Protein AF-A0A971H011-F1 (afdb_monomer)

Solvent-accessible surface area (backbone atoms only — not comparable to full-atom values): 9447 Å² total; per-residue (Å²): 114,45,76,43,69,55,98,89,39,85,69,49,77,42,76,44,13,47,20,16,89,93,34,57,52,71,70,42,80,32,27,29,74,45,76,39,74,28,43,70,41,74,19,77,90,68,79,40,83,60,35,60,46,68,46,77,77,20,73,48,21,55,28,36,36,31,32,37,52,98,91,46,75,90,41,33,46,22,9,37,48,54,72,90,52,61,78,38,67,72,35,91,28,37,40,31,27,50,43,69,59,36,55,53,50,61,72,72,60,60,74,67,40,75,44,79,42,58,56,70,70,58,30,45,78,73,73,47,72,93,68,81,82,74,73,68,60,74,60,58,52,58,57,54,67,75,74,59,96,70,85,83,84,81,86,76,86,88,129

Nearest PDB structures (foldseek):
  4a1i-assembly1_A  TM=9.643E-01  e=2.760E-10  Bacillus subtilis
  4xvo-assembly3_C  TM=7.943E-01  e=5.119E-07  Mycolicibacterium smegmatis MC2 155
  2hkl-assembly3_C  TM=8.236E-01  e=6.240E-07  Enterococcus faecium
  4jmx-assembly1_A  TM=7.624E-01  e=2.666E-06  Mycobacterium tuberculosis
  6d51-assembly1_A  TM=7.236E-01  e=2.666E-06  Mycobacterium tuberculosis H37Rv

Secondary structure (DSSP, 8-state):
-EEEEETTEEEEEE-EEPBPTTSPPPSEEEEEEEEEES--B-TTTTTS--B-TT-TT-TTTTEEEEEE-SS--SEEEE--S-GGGTTSS-BSS-EEE-HHHHHHHHHHPPTT-EEEE--HHHHHHTT---S-----THHHHHHHTTS-------PPPP-

Structure (mmCIF, N/CA/C/O backbone):
data_AF-A0A971H011-F1
#
_entry.id   AF-A0A971H011-F1
#
loop_
_atom_site.group_PDB
_atom_site.id
_atom_site.type_symbol
_atom_site.label_atom_id
_atom_site.label_alt_id
_atom_site.label_comp_id
_atom_site.label_asym_id
_atom_site.label_entity_id
_atom_site.label_seq_id
_atom_site.pdbx_PDB_ins_code
_atom_site.Cartn_x
_atom_site.Cartn_y
_atom_site.Cartn_z
_atom_site.occupancy
_atom_site.B_iso_or_equiv
_atom_site.auth_seq_id
_atom_site.auth_comp_id
_atom_site.auth_asym_id
_atom_site.auth_atom_id
_atom_site.pdbx_PDB_model_num
ATOM 1 N N . MET A 1 1 ? 1.073 -7.853 9.316 1.00 86.25 1 MET A N 1
ATOM 2 C CA . MET A 1 1 ? -0.196 -8.288 8.688 1.00 86.25 1 MET A CA 1
ATOM 3 C C . MET A 1 1 ? -0.884 -7.053 8.121 1.00 86.25 1 MET A C 1
ATOM 5 O O . MET A 1 1 ? -0.660 -5.978 8.662 1.00 86.25 1 MET A O 1
ATOM 9 N N . LEU A 1 2 ? -1.673 -7.177 7.051 1.00 91.19 2 LEU A N 1
ATOM 10 C CA . LEU A 1 2 ? -2.614 -6.142 6.610 1.00 91.19 2 LEU A CA 1
ATOM 11 C C . LEU A 1 2 ? -4.033 -6.643 6.878 1.00 91.19 2 LEU A C 1
ATOM 13 O O . LEU A 1 2 ? -4.394 -7.719 6.410 1.00 91.19 2 LEU A O 1
ATOM 17 N N . THR A 1 3 ? -4.823 -5.874 7.620 1.00 93.81 3 THR A N 1
ATOM 18 C CA . THR A 1 3 ? -6.21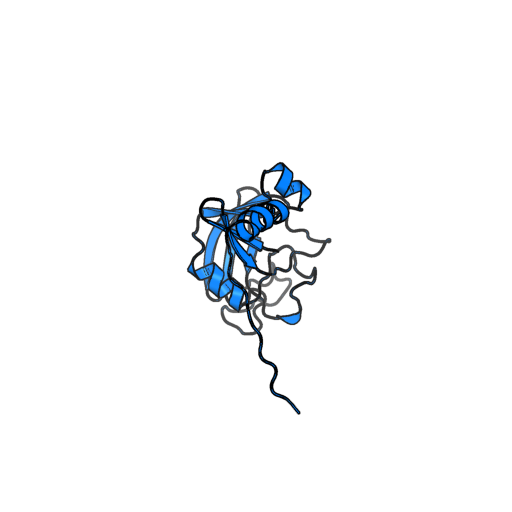6 -6.207 7.941 1.00 93.81 3 THR A CA 1
ATOM 19 C C . THR A 1 3 ? -7.133 -5.216 7.240 1.00 93.81 3 THR A C 1
ATOM 21 O O . THR A 1 3 ? -6.969 -4.006 7.378 1.00 93.81 3 THR A O 1
ATOM 24 N N . VAL A 1 4 ? -8.083 -5.730 6.468 1.00 94.56 4 VAL A N 1
ATOM 25 C CA . VAL A 1 4 ? -9.127 -4.942 5.818 1.00 94.56 4 VAL A CA 1
ATOM 26 C C . VAL A 1 4 ? -10.365 -4.972 6.694 1.00 94.56 4 VAL A C 1
ATOM 28 O O . VAL A 1 4 ? -10.815 -6.051 7.078 1.00 94.56 4 VAL A O 1
ATOM 31 N N . TYR A 1 5 ? -10.931 -3.795 6.948 1.00 92.44 5 TYR A N 1
ATOM 32 C CA . TYR A 1 5 ? -12.188 -3.643 7.668 1.00 92.44 5 TYR A CA 1
ATOM 33 C C . TYR A 1 5 ? -13.300 -3.209 6.718 1.00 92.44 5 TYR A C 1
ATOM 35 O O . TYR A 1 5 ? -13.076 -2.402 5.813 1.00 92.44 5 TYR A O 1
ATOM 43 N N . TYR A 1 6 ? -14.507 -3.713 6.947 1.00 90.94 6 TYR A N 1
ATOM 44 C CA . TYR A 1 6 ? -15.717 -3.264 6.272 1.00 90.94 6 TYR A CA 1
ATOM 45 C C . TYR A 1 6 ? -16.805 -3.040 7.319 1.00 90.94 6 TYR A C 1
ATOM 47 O O . TYR A 1 6 ? -17.122 -3.941 8.084 1.00 90.94 6 TYR A O 1
ATOM 55 N N . LYS A 1 7 ? -17.343 -1.814 7.385 1.00 89.62 7 LYS A N 1
ATOM 56 C CA . LYS A 1 7 ? -18.334 -1.402 8.400 1.00 89.62 7 LYS A CA 1
ATOM 57 C C . LYS A 1 7 ? -17.897 -1.677 9.854 1.00 89.62 7 LYS A C 1
ATOM 59 O O . LYS A 1 7 ? -18.722 -1.991 10.698 1.00 89.62 7 LYS A O 1
ATOM 64 N N . GLY A 1 8 ? -16.601 -1.533 10.137 1.00 85.75 8 GLY A N 1
ATOM 65 C CA . GLY A 1 8 ? -16.027 -1.733 11.475 1.00 85.75 8 GLY A CA 1
ATOM 66 C C . GLY A 1 8 ? -15.640 -3.179 11.797 1.00 85.75 8 GLY A C 1
ATOM 67 O O . GLY A 1 8 ? -14.922 -3.404 12.764 1.00 85.75 8 GLY A O 1
ATOM 68 N N . GLU A 1 9 ? -16.020 -4.146 10.963 1.00 85.69 9 GLU A N 1
ATOM 69 C CA . GLU A 1 9 ? -15.689 -5.556 11.165 1.00 85.69 9 GLU A CA 1
ATOM 70 C C . GLU A 1 9 ? -14.483 -5.979 10.329 1.00 85.69 9 GLU A C 1
ATOM 72 O O . GLU A 1 9 ? -14.238 -5.443 9.244 1.00 85.69 9 GLU A O 1
ATOM 77 N N . VAL A 1 10 ? -13.729 -6.968 10.820 1.00 89.75 10 VAL A N 1
ATOM 78 C CA . VAL A 1 10 ? -12.636 -7.584 10.059 1.00 89.75 10 VAL A CA 1
ATOM 79 C C . VAL A 1 10 ? -13.227 -8.306 8.850 1.00 89.75 10 VAL A C 1
ATOM 81 O O . VAL A 1 10 ? -13.869 -9.340 8.985 1.00 89.75 10 VAL A O 1
ATOM 84 N N . TYR A 1 11 ? -12.954 -7.784 7.658 1.00 91.69 11 TYR A N 1
ATOM 85 C CA . TYR A 1 11 ? -13.366 -8.395 6.399 1.00 91.69 11 TYR A CA 1
ATOM 86 C C . TYR A 1 11 ? -12.371 -9.467 5.950 1.00 91.69 11 TYR A C 1
ATOM 88 O O . TYR A 1 11 ? -12.756 -10.579 5.595 1.00 91.69 11 TYR A O 1
ATOM 96 N N . LYS A 1 12 ? -11.071 -9.137 5.952 1.00 93.25 12 LYS A N 1
ATOM 97 C CA . LYS A 1 12 ? -10.016 -10.065 5.518 1.00 93.25 12 LYS A CA 1
ATOM 98 C C . LYS A 1 12 ? -8.641 -9.672 6.044 1.00 93.25 12 LYS A C 1
ATOM 100 O O . LYS A 1 12 ? -8.385 -8.504 6.329 1.00 93.25 12 LYS A O 1
ATOM 105 N N . LYS A 1 13 ? -7.738 -10.649 6.137 1.00 92.31 13 LYS A N 1
ATOM 106 C CA . LYS A 1 13 ? -6.337 -10.462 6.532 1.00 92.31 13 LYS A CA 1
ATOM 107 C C . LYS A 1 13 ? -5.398 -10.983 5.450 1.00 92.31 13 LYS A C 1
ATOM 109 O O . LYS A 1 13 ? -5.653 -12.039 4.879 1.00 92.31 13 LYS A O 1
ATOM 114 N N . TYR A 1 14 ? -4.312 -10.253 5.214 1.00 90.12 14 TYR A N 1
ATOM 115 C CA . TYR A 1 14 ? -3.304 -10.560 4.206 1.00 90.12 14 TYR A CA 1
ATOM 116 C C . TYR A 1 14 ? -1.889 -10.541 4.788 1.00 90.12 14 TYR A C 1
ATOM 118 O O . TYR A 1 14 ? -1.500 -9.550 5.427 1.00 90.12 14 TYR A O 1
ATOM 126 N N . PRO A 1 15 ? -1.075 -11.582 4.542 1.00 87.44 15 PRO A N 1
ATOM 127 C CA . PRO A 1 15 ? 0.337 -11.534 4.880 1.00 87.44 15 PRO A CA 1
ATOM 128 C C . PRO A 1 15 ? 1.024 -10.440 4.053 1.00 87.44 15 PRO A C 1
ATOM 130 O O . PRO A 1 15 ? 0.858 -10.345 2.839 1.00 87.44 15 PRO A O 1
ATOM 133 N N . VAL A 1 16 ? 1.821 -9.601 4.715 1.00 86.06 16 VAL A N 1
ATOM 134 C CA . VAL A 1 16 ? 2.565 -8.517 4.060 1.00 86.06 16 VAL A CA 1
ATOM 135 C C . VAL A 1 16 ? 3.993 -8.456 4.574 1.00 86.06 16 VAL A C 1
ATOM 137 O O . VAL A 1 16 ? 4.250 -8.757 5.740 1.00 86.06 16 VAL A O 1
ATOM 140 N N . ALA A 1 17 ? 4.915 -8.030 3.715 1.00 76.56 17 ALA A N 1
ATOM 141 C CA . ALA A 1 17 ? 6.261 -7.631 4.106 1.00 76.56 17 ALA A CA 1
ATOM 142 C C . ALA A 1 17 ? 6.363 -6.101 4.121 1.00 76.56 17 ALA A C 1
ATOM 144 O O . ALA A 1 17 ? 6.057 -5.437 3.128 1.00 76.56 17 ALA A O 1
ATOM 145 N N . LEU A 1 18 ? 6.806 -5.553 5.251 1.00 71.56 18 LEU A N 1
ATOM 146 C CA . LEU A 1 18 ? 7.056 -4.123 5.424 1.00 71.56 18 LEU A CA 1
ATOM 147 C C . LEU A 1 18 ? 8.512 -3.767 5.075 1.00 71.56 18 LEU A C 1
ATOM 149 O O . LEU A 1 18 ? 9.350 -4.641 4.813 1.00 71.56 18 LEU A O 1
ATOM 153 N N . GLY A 1 19 ? 8.804 -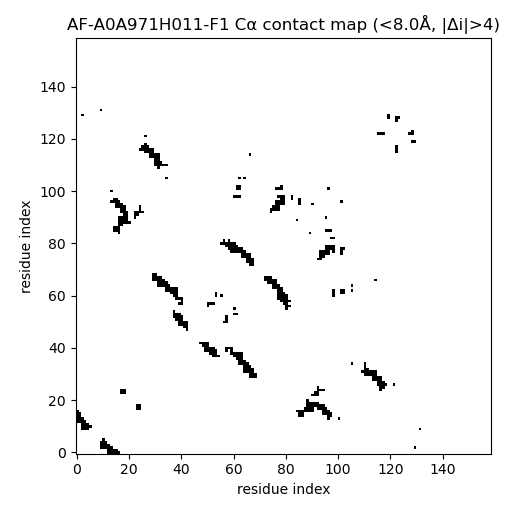2.465 5.036 1.00 60.72 19 GLY A N 1
ATOM 154 C CA . GLY A 1 19 ? 10.154 -1.944 4.821 1.00 60.72 19 GLY A CA 1
ATOM 155 C C . GLY A 1 19 ? 11.179 -2.457 5.826 1.00 60.72 19 GLY A C 1
ATOM 156 O O . GLY A 1 19 ? 10.836 -2.796 6.952 1.00 60.72 19 GLY A O 1
ATOM 157 N N . LYS A 1 20 ? 12.454 -2.512 5.419 1.00 53.38 20 LYS A N 1
ATOM 158 C CA . LYS A 1 20 ? 13.592 -2.736 6.327 1.00 53.38 20 LYS A CA 1
ATOM 159 C C . LYS A 1 20 ? 13.524 -1.790 7.527 1.00 53.38 20 LYS A C 1
ATOM 161 O O . LYS A 1 20 ? 13.150 -0.637 7.355 1.00 53.38 20 LYS A O 1
ATOM 166 N N . VAL A 1 21 ? 14.021 -2.224 8.689 1.00 46.38 21 VAL A N 1
ATOM 167 C CA . VAL A 1 21 ? 14.218 -1.359 9.876 1.00 46.38 21 VAL A CA 1
ATOM 168 C C . VAL A 1 21 ? 15.032 -0.099 9.536 1.00 46.38 21 VAL A C 1
ATOM 170 O O . VAL A 1 21 ? 14.802 0.961 10.099 1.00 46.38 21 VAL A O 1
ATOM 173 N N . SER A 1 22 ? 15.938 -0.180 8.555 1.00 43.06 22 SER A N 1
ATOM 174 C CA . SER A 1 22 ? 16.729 0.958 8.066 1.00 43.06 22 SER A CA 1
ATOM 175 C C . SER A 1 22 ? 15.952 1.962 7.197 1.00 43.06 22 SER A C 1
ATOM 177 O O . SER A 1 22 ? 16.461 3.041 6.917 1.00 43.06 22 SER A O 1
ATOM 179 N N . THR A 1 23 ? 14.761 1.601 6.710 1.00 56.34 23 THR A N 1
ATOM 180 C CA . THR A 1 23 ? 13.849 2.449 5.920 1.00 56.34 23 THR A CA 1
ATOM 181 C C . THR A 1 23 ? 12.405 2.103 6.303 1.00 56.34 23 THR A C 1
ATOM 183 O O . THR A 1 23 ? 11.704 1.452 5.512 1.00 56.34 23 THR A O 1
ATOM 186 N N . PRO A 1 24 ? 11.985 2.434 7.537 1.00 62.16 24 PRO A N 1
ATOM 187 C CA . PRO A 1 24 ? 10.684 2.033 8.039 1.00 62.16 24 PRO A CA 1
ATOM 188 C C . PRO A 1 24 ? 9.585 2.710 7.223 1.00 62.16 24 PRO A C 1
ATOM 190 O O . PRO A 1 24 ? 9.711 3.863 6.802 1.00 62.16 24 PRO A O 1
ATOM 193 N N . THR A 1 25 ? 8.497 1.983 6.985 1.00 68.25 25 THR A N 1
ATOM 194 C CA . THR A 1 25 ? 7.258 2.621 6.544 1.00 68.25 25 THR A CA 1
ATOM 195 C C . THR A 1 25 ? 6.790 3.505 7.701 1.00 68.25 25 THR A C 1
ATOM 197 O O . THR A 1 25 ? 6.686 2.989 8.810 1.00 68.25 25 THR A O 1
ATOM 200 N N . PRO A 1 26 ? 6.584 4.816 7.498 1.00 77.25 26 PRO A N 1
ATOM 201 C CA . PRO A 1 26 ? 6.271 5.711 8.601 1.00 77.25 26 PRO A CA 1
ATOM 202 C C . PRO A 1 26 ? 4.914 5.359 9.207 1.00 77.25 26 PRO A C 1
ATOM 204 O O . PRO A 1 26 ? 3.952 5.099 8.477 1.00 77.25 26 PRO A O 1
ATOM 207 N N . ASP A 1 27 ? 4.849 5.423 10.532 1.00 86.44 27 ASP A N 1
ATOM 208 C CA . ASP A 1 27 ? 3.603 5.296 11.270 1.00 86.44 27 ASP A CA 1
ATOM 209 C C . ASP A 1 27 ? 2.713 6.495 10.940 1.00 86.44 27 ASP A C 1
ATOM 211 O O . ASP A 1 27 ? 3.029 7.642 11.276 1.00 86.44 27 ASP A O 1
ATOM 215 N N . TYR A 1 28 ? 1.640 6.259 10.187 1.00 88.62 28 TYR A N 1
ATOM 216 C CA . TYR A 1 28 ? 0.781 7.335 9.712 1.00 88.62 28 TYR A CA 1
ATOM 217 C C . TYR A 1 28 ? -0.577 6.849 9.191 1.00 88.62 28 TYR A C 1
ATOM 219 O O . TYR A 1 28 ? -0.759 5.686 8.823 1.00 88.62 28 TYR A O 1
ATOM 227 N N . LYS A 1 29 ? -1.521 7.793 9.098 1.00 91.38 29 LYS A N 1
ATOM 228 C CA . LYS A 1 29 ? -2.836 7.630 8.467 1.00 91.38 29 LYS A CA 1
ATOM 229 C C . LYS A 1 29 ? -2.791 8.108 7.017 1.00 91.38 29 LYS A C 1
ATOM 231 O O . LYS A 1 29 ? -2.794 9.304 6.740 1.00 91.38 29 LYS A O 1
ATOM 236 N N . PHE A 1 30 ? -2.700 7.167 6.093 1.00 92.56 30 PHE A N 1
ATOM 237 C CA . PHE A 1 30 ? -2.670 7.409 4.657 1.00 92.56 30 PHE A CA 1
ATOM 238 C C . PHE A 1 30 ? -4.055 7.322 4.025 1.00 92.56 30 PHE A C 1
ATOM 240 O O . PHE A 1 30 ? -5.002 6.790 4.599 1.00 92.56 30 PHE A O 1
ATOM 247 N N . THR A 1 31 ? -4.149 7.788 2.783 1.00 94.12 31 THR A N 1
ATOM 248 C CA . THR A 1 31 ? -5.313 7.580 1.922 1.00 94.12 31 THR A CA 1
ATOM 249 C C . THR A 1 31 ? -4.888 6.897 0.628 1.00 94.12 31 THR A C 1
ATOM 251 O O . THR A 1 31 ? -3.857 7.245 0.043 1.00 94.12 31 THR A O 1
ATOM 254 N N . ILE A 1 32 ? -5.691 5.939 0.154 1.00 95.75 32 ILE A N 1
ATOM 255 C CA . ILE A 1 32 ? -5.531 5.380 -1.191 1.00 95.75 32 ILE A CA 1
ATOM 256 C C . ILE A 1 32 ? -5.892 6.457 -2.211 1.00 95.75 32 ILE A C 1
ATOM 258 O O . ILE A 1 32 ? -7.042 6.888 -2.279 1.00 95.75 32 ILE A O 1
ATOM 262 N N . ILE A 1 33 ? -4.934 6.860 -3.041 1.00 95.69 33 ILE A N 1
ATOM 263 C CA . ILE A 1 33 ? -5.134 7.926 -4.035 1.00 95.69 33 ILE A CA 1
ATOM 264 C C . ILE A 1 33 ? -5.252 7.418 -5.469 1.00 95.69 33 ILE A C 1
ATOM 266 O O . ILE A 1 33 ? -5.875 8.071 -6.302 1.00 95.69 33 ILE A O 1
ATOM 270 N N . ASN A 1 34 ? -4.669 6.262 -5.783 1.00 96.31 34 ASN A N 1
ATOM 271 C CA . ASN A 1 34 ? -4.753 5.675 -7.113 1.00 96.31 34 ASN A CA 1
ATOM 272 C C . ASN A 1 34 ? -4.542 4.158 -7.091 1.00 96.31 34 ASN A C 1
ATOM 274 O O . ASN A 1 34 ? -4.070 3.577 -6.114 1.00 96.31 34 ASN A O 1
ATOM 278 N N . LYS A 1 35 ? -4.897 3.521 -8.209 1.00 97.62 35 LYS A N 1
ATOM 279 C CA . LYS A 1 35 ? -4.736 2.088 -8.449 1.00 97.62 35 LYS A CA 1
ATOM 280 C C . LYS A 1 35 ? -4.231 1.871 -9.877 1.00 97.62 35 LYS A C 1
ATOM 282 O O . LYS A 1 35 ? -4.837 2.373 -10.817 1.00 97.62 35 LYS A O 1
ATOM 287 N N . ILE A 1 36 ? -3.130 1.139 -10.050 1.00 97.50 36 ILE A N 1
ATOM 288 C CA . ILE A 1 36 ? -2.491 0.889 -11.353 1.00 97.50 36 ILE A CA 1
ATOM 289 C C . ILE A 1 36 ? -2.301 -0.620 -11.565 1.00 97.50 36 ILE A C 1
ATOM 291 O O . ILE A 1 36 ? -1.723 -1.314 -10.725 1.00 97.50 36 ILE A O 1
ATOM 295 N N . LYS A 1 37 ? -2.773 -1.132 -12.708 1.00 97.75 37 LYS A N 1
ATOM 296 C CA . LYS A 1 37 ? -2.474 -2.494 -13.177 1.00 97.75 37 LYS A CA 1
ATOM 297 C C . LYS A 1 37 ? -1.131 -2.493 -13.900 1.00 97.75 37 LYS A C 1
ATOM 299 O O . LYS A 1 37 ? -0.893 -1.598 -14.703 1.00 97.75 37 LYS A O 1
ATOM 304 N N . ASN A 1 38 ? -0.295 -3.503 -13.653 1.00 95.69 38 ASN A N 1
ATOM 305 C C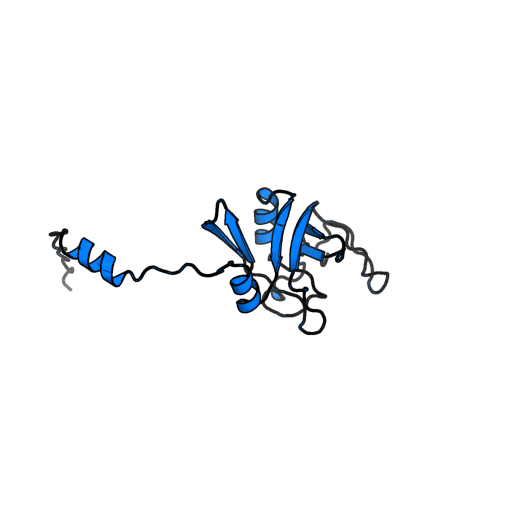A . ASN A 1 38 ? 1.009 -3.668 -14.303 1.00 95.69 38 ASN A CA 1
ATOM 306 C C . ASN A 1 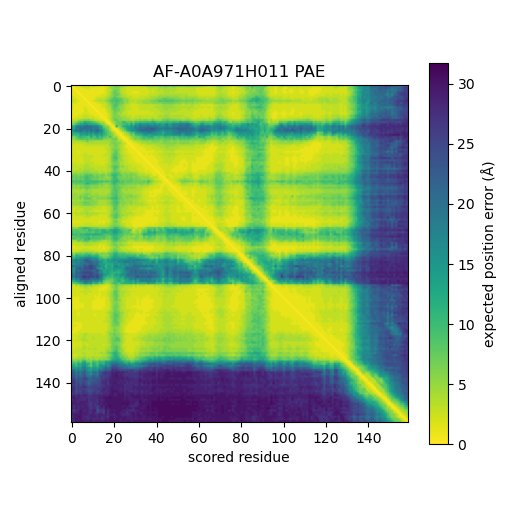38 ? 1.846 -2.371 -14.266 1.00 95.69 38 ASN A C 1
ATOM 308 O O . ASN A 1 38 ? 2.190 -1.830 -15.316 1.00 95.69 38 ASN A O 1
ATOM 312 N N . PRO A 1 39 ? 2.138 -1.832 -13.069 1.00 95.12 39 PRO A N 1
ATOM 313 C CA . PRO A 1 39 ? 2.757 -0.517 -12.912 1.00 95.12 39 PRO A CA 1
ATOM 314 C C . PRO A 1 39 ? 4.167 -0.455 -13.517 1.00 95.12 39 PRO A C 1
ATOM 316 O O . PRO A 1 39 ? 4.951 -1.393 -13.399 1.00 95.12 39 PRO A O 1
ATOM 319 N N . TYR A 1 40 ? 4.525 0.677 -14.123 1.00 93.69 40 TYR A N 1
ATOM 320 C CA . TYR A 1 40 ? 5.913 0.973 -14.490 1.00 93.69 40 TYR A CA 1
ATOM 321 C C . TYR A 1 40 ? 6.754 1.240 -13.236 1.00 93.69 40 TYR A C 1
ATOM 323 O O . TYR A 1 40 ? 6.320 1.968 -12.344 1.00 93.69 40 TYR A O 1
ATOM 331 N N . TRP A 1 41 ? 7.973 0.698 -13.183 1.00 91.12 41 TRP A N 1
ATOM 332 C CA . TRP A 1 41 ? 8.910 0.969 -12.095 1.00 91.12 41 TRP A CA 1
ATOM 333 C C . TRP A 1 41 ? 10.071 1.843 -12.575 1.00 91.12 41 TRP A C 1
ATOM 335 O O . TRP A 1 41 ? 10.897 1.415 -13.379 1.00 91.12 41 TRP A O 1
ATOM 345 N N . GLY A 1 42 ? 10.151 3.068 -12.050 1.00 88.56 42 GLY A N 1
ATOM 346 C CA . GLY A 1 42 ? 11.061 4.121 -12.519 1.00 88.56 42 GLY A CA 1
ATOM 347 C C . GLY A 1 42 ? 12.520 4.031 -12.062 1.00 88.56 42 GLY A C 1
ATOM 348 O O . GLY A 1 42 ? 13.247 5.008 -12.206 1.00 88.56 42 GLY A O 1
ATOM 349 N N . GLY A 1 43 ? 12.966 2.915 -11.479 1.00 85.38 43 GLY A N 1
ATOM 350 C CA . GLY A 1 43 ? 14.391 2.719 -11.182 1.00 85.38 43 GLY A CA 1
ATOM 351 C C . GLY A 1 43 ? 14.960 3.564 -10.033 1.00 85.38 43 GLY A C 1
ATOM 352 O O . GLY A 1 43 ? 16.172 3.734 -9.946 1.00 85.38 43 GLY A O 1
ATOM 353 N N . MET A 1 44 ? 14.106 4.097 -9.148 1.00 79.69 44 MET A N 1
ATOM 354 C CA . MET A 1 44 ? 14.497 4.889 -7.965 1.00 79.69 44 MET A CA 1
ATOM 355 C C . MET A 1 44 ? 15.450 6.057 -8.284 1.00 79.69 44 MET A C 1
ATOM 357 O O . MET A 1 44 ? 16.552 6.128 -7.745 1.00 79.69 44 MET A O 1
ATOM 361 N N . GLY A 1 45 ? 15.046 6.957 -9.184 1.00 81.12 45 GLY A N 1
ATOM 362 C CA . GLY A 1 45 ? 15.845 8.147 -9.513 1.00 81.12 45 GLY A CA 1
ATOM 363 C C . GLY A 1 45 ? 17.158 7.829 -10.235 1.00 81.12 45 GLY A C 1
ATOM 364 O O . GLY A 1 45 ? 18.117 8.579 -10.115 1.00 81.12 45 GLY A O 1
ATOM 365 N N . GLY A 1 46 ? 17.212 6.701 -10.951 1.00 81.62 46 GLY A N 1
ATOM 366 C CA . GLY A 1 46 ? 18.382 6.274 -11.723 1.00 81.62 46 GLY A CA 1
ATOM 367 C C . GLY A 1 46 ? 19.305 5.285 -11.007 1.00 81.62 46 GLY A C 1
ATOM 368 O O . GLY A 1 46 ? 20.229 4.777 -11.632 1.00 81.62 46 GLY A O 1
ATOM 369 N N . LYS A 1 47 ? 19.041 4.942 -9.736 1.00 82.19 47 LYS A N 1
ATOM 370 C CA . LYS A 1 47 ? 19.820 3.926 -9.001 1.00 82.19 47 LYS A CA 1
ATOM 371 C C . LYS A 1 47 ? 19.761 2.542 -9.656 1.00 82.19 47 LYS A C 1
ATOM 373 O O . LYS A 1 47 ? 20.711 1.769 -9.564 1.00 82.19 47 LYS A O 1
ATOM 378 N N . TYR A 1 48 ? 18.640 2.218 -10.290 1.00 84.88 48 TYR A N 1
ATOM 379 C CA . TYR A 1 48 ? 18.421 0.952 -10.975 1.00 84.88 48 TYR A CA 1
ATOM 380 C C . TYR A 1 48 ? 17.849 1.188 -12.371 1.00 84.88 48 TYR A C 1
ATOM 382 O O . TYR A 1 48 ? 17.191 2.196 -12.629 1.00 84.88 48 TYR A O 1
ATOM 390 N N . LYS A 1 49 ? 18.040 0.216 -13.269 1.00 89.31 49 LYS A N 1
ATOM 391 C CA . LYS A 1 49 ? 17.417 0.247 -14.594 1.00 89.31 49 LYS A CA 1
ATOM 392 C C . LYS A 1 49 ? 15.888 0.197 -14.449 1.00 89.31 49 LYS A C 1
ATOM 394 O O . LYS A 1 49 ? 15.390 -0.718 -13.789 1.00 89.31 49 LYS A O 1
ATOM 399 N N . PRO A 1 50 ? 15.134 1.123 -15.064 1.00 91.94 50 PRO A N 1
ATOM 400 C CA . PRO A 1 50 ? 13.682 1.071 -15.021 1.00 91.94 50 PRO A CA 1
ATOM 401 C C . PRO A 1 50 ? 13.126 -0.206 -15.650 1.00 91.94 50 PRO A C 1
ATOM 403 O O . PRO A 1 50 ? 13.706 -0.764 -16.586 1.00 91.94 50 PRO A O 1
ATOM 406 N N . VAL A 1 51 ? 11.974 -0.652 -15.155 1.00 91.75 51 VAL A N 1
ATOM 407 C CA . VAL A 1 51 ? 11.314 -1.876 -15.618 1.00 91.75 51 VAL A CA 1
ATOM 408 C C . VAL A 1 51 ? 9.915 -1.541 -16.118 1.00 91.75 51 VAL A C 1
ATOM 410 O O . VAL A 1 51 ? 9.130 -0.877 -15.437 1.00 91.75 51 VAL A O 1
ATOM 413 N N . LYS A 1 52 ? 9.605 -2.001 -17.336 1.00 94.25 52 LYS A N 1
ATOM 414 C CA . LYS A 1 52 ? 8.294 -1.807 -17.963 1.00 94.25 52 LYS A CA 1
ATOM 415 C C . LYS A 1 52 ? 7.185 -2.479 -17.149 1.00 94.25 52 LYS A C 1
ATOM 417 O O . LYS A 1 52 ? 7.390 -3.499 -16.485 1.00 94.25 52 LYS A O 1
ATOM 422 N N . GLY A 1 53 ? 5.991 -1.903 -17.234 1.00 94.69 53 GLY A N 1
ATOM 423 C CA . GLY A 1 53 ? 4.786 -2.506 -16.682 1.00 94.69 53 GLY A CA 1
ATOM 424 C C . GLY A 1 53 ? 4.544 -3.907 -17.242 1.00 94.69 53 GLY A C 1
ATOM 425 O O . GLY A 1 53 ? 4.739 -4.139 -18.432 1.00 94.69 53 GLY A O 1
ATOM 426 N N . GLY A 1 54 ? 4.159 -4.844 -16.375 1.00 90.81 54 GLY A N 1
ATOM 427 C CA . GLY A 1 54 ? 3.821 -6.221 -16.760 1.00 90.81 54 GLY A CA 1
ATOM 428 C C . GLY A 1 54 ? 5.021 -7.138 -17.003 1.00 90.81 54 GLY A C 1
ATOM 429 O O . GLY A 1 54 ? 4.829 -8.324 -17.253 1.00 90.81 54 GLY A O 1
ATOM 430 N N . ALA A 1 55 ? 6.254 -6.633 -16.900 1.00 90.88 55 ALA A N 1
ATOM 431 C CA . ALA A 1 55 ? 7.434 -7.484 -16.970 1.00 90.88 55 ALA A CA 1
ATOM 432 C C . ALA A 1 55 ? 7.475 -8.457 -15.768 1.00 90.88 55 ALA A C 1
ATOM 434 O O . ALA A 1 55 ? 7.267 -8.010 -14.635 1.00 90.88 55 ALA A O 1
ATOM 435 N N . PRO A 1 56 ? 7.800 -9.751 -15.965 1.00 88.19 56 PRO A N 1
ATOM 436 C CA . PRO A 1 56 ? 7.833 -10.741 -14.880 1.00 88.19 56 PRO A CA 1
ATOM 437 C C . PRO A 1 56 ? 8.768 -10.374 -13.720 1.00 88.19 56 PRO A C 1
ATOM 439 O O . PRO A 1 56 ? 8.511 -10.716 -12.570 1.00 88.19 56 PRO A O 1
ATOM 442 N N . ASN A 1 57 ? 9.846 -9.639 -14.005 1.00 87.62 57 ASN A N 1
ATOM 443 C CA . ASN A 1 57 ? 10.835 -9.205 -13.020 1.00 87.62 57 ASN A CA 1
ATOM 444 C C . ASN A 1 57 ? 10.526 -7.834 -12.386 1.00 87.62 57 ASN A C 1
ATOM 446 O O . ASN A 1 57 ? 11.350 -7.323 -11.627 1.00 87.62 57 ASN A O 1
ATOM 450 N N . ASN A 1 58 ? 9.374 -7.220 -12.677 1.00 90.12 58 ASN A N 1
ATOM 451 C CA . ASN A 1 58 ? 9.040 -5.893 -12.169 1.00 90.12 58 ASN A CA 1
ATOM 452 C C . ASN A 1 58 ? 8.915 -5.887 -10.630 1.00 90.12 58 ASN A C 1
ATOM 454 O O . ASN A 1 58 ? 8.045 -6.575 -10.095 1.00 90.12 58 ASN A O 1
ATOM 458 N N . PRO A 1 59 ? 9.723 -5.092 -9.898 1.00 87.69 59 PRO A N 1
ATOM 459 C CA . PRO A 1 59 ? 9.718 -5.084 -8.431 1.00 87.69 59 PRO A CA 1
ATOM 460 C C . PRO A 1 59 ? 8.382 -4.694 -7.785 1.00 87.69 59 PRO A C 1
ATOM 462 O O . PRO A 1 59 ? 8.166 -5.001 -6.614 1.00 87.69 59 PRO A O 1
ATOM 465 N N . LEU A 1 60 ? 7.503 -4.009 -8.523 1.00 90.00 60 LEU A N 1
ATOM 466 C CA . LEU A 1 60 ? 6.168 -3.627 -8.059 1.00 90.00 60 LEU A CA 1
ATOM 467 C C . LEU A 1 60 ? 5.128 -4.746 -8.234 1.00 90.00 60 LEU A C 1
ATOM 469 O O . LEU A 1 60 ? 4.008 -4.635 -7.738 1.00 90.00 60 LEU A O 1
ATOM 473 N N . GLY A 1 61 ? 5.484 -5.829 -8.929 1.00 92.56 61 GLY A N 1
ATOM 474 C CA . GLY A 1 61 ? 4.581 -6.930 -9.237 1.00 92.56 61 GLY A CA 1
ATOM 475 C C . GLY A 1 61 ? 3.440 -6.519 -10.167 1.00 92.56 61 GLY A C 1
ATOM 476 O O . GLY A 1 61 ? 3.578 -5.645 -11.027 1.00 92.56 61 GLY A O 1
ATOM 477 N N . LYS A 1 62 ? 2.291 -7.180 -10.008 1.00 94.69 62 LYS A N 1
ATOM 478 C CA . LYS A 1 62 ? 1.157 -7.042 -10.935 1.00 94.69 62 LYS A CA 1
ATOM 479 C C . LYS A 1 62 ? 0.241 -5.849 -10.649 1.00 94.69 62 LYS A C 1
ATOM 481 O O . LYS A 1 62 ? -0.514 -5.438 -11.536 1.00 94.69 62 LYS A O 1
ATOM 486 N N . ARG A 1 63 ? 0.245 -5.307 -9.428 1.00 97.06 63 ARG A N 1
ATOM 487 C CA . ARG A 1 63 ? -0.661 -4.229 -8.996 1.00 97.06 63 A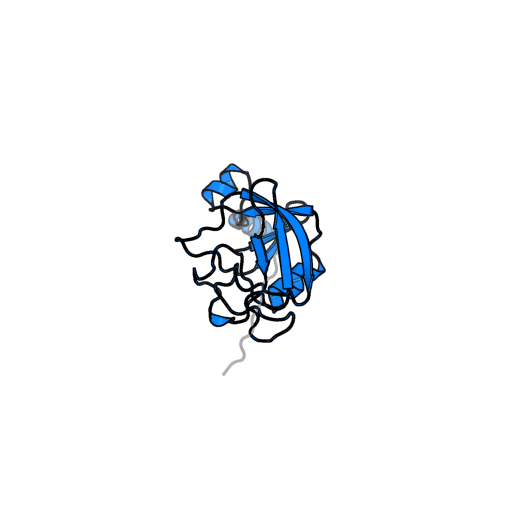RG A CA 1
ATOM 488 C C . ARG A 1 63 ? 0.051 -3.228 -8.100 1.00 97.06 63 ARG A C 1
ATOM 490 O O . ARG A 1 63 ? 0.919 -3.598 -7.316 1.00 97.06 63 ARG A O 1
ATOM 497 N N . TRP A 1 64 ? -0.386 -1.980 -8.202 1.00 95.50 64 TRP A N 1
ATOM 498 C CA . TRP A 1 64 ? 0.004 -0.877 -7.335 1.00 95.50 64 TRP A CA 1
ATOM 499 C C . TRP A 1 64 ? -1.238 -0.166 -6.807 1.00 95.50 64 TRP A C 1
ATOM 501 O O . TRP A 1 64 ? -2.130 0.184 -7.580 1.00 95.50 64 TRP A O 1
ATOM 511 N N . ILE A 1 65 ? -1.266 0.073 -5.503 1.00 97.06 65 ILE A N 1
ATOM 512 C CA . ILE A 1 65 ? -2.272 0.853 -4.789 1.00 97.06 65 ILE A CA 1
ATOM 513 C C . ILE A 1 65 ? -1.509 1.983 -4.098 1.00 97.06 65 ILE A C 1
ATOM 515 O O . ILE A 1 65 ? -0.797 1.751 -3.120 1.00 97.06 65 ILE A O 1
ATOM 519 N N . GLY A 1 66 ? -1.587 3.192 -4.649 1.00 94.25 66 GLY A N 1
ATOM 520 C CA . GLY A 1 66 ? -0.797 4.319 -4.167 1.00 94.25 66 GLY A CA 1
ATOM 521 C C . GLY A 1 66 ? -1.383 4.923 -2.905 1.00 94.25 66 GLY A C 1
ATOM 522 O O . GLY A 1 66 ? -2.585 5.177 -2.826 1.00 94.25 66 GLY A O 1
ATOM 523 N N . LEU A 1 67 ? -0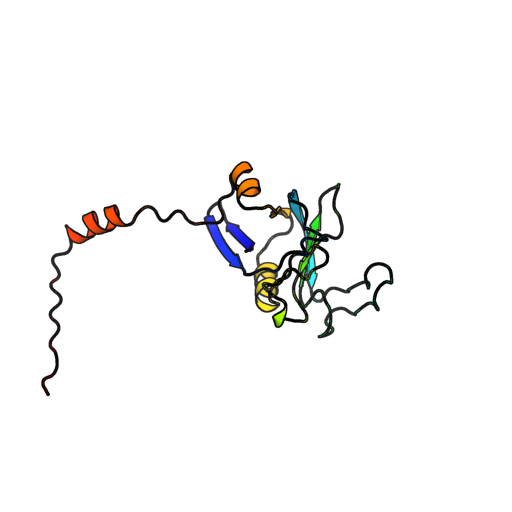.500 5.187 -1.950 1.00 92.19 67 LEU A N 1
ATOM 524 C CA . LEU A 1 67 ? -0.792 5.838 -0.686 1.00 92.19 67 LEU A CA 1
ATOM 525 C C . LEU A 1 67 ? -0.212 7.247 -0.713 1.00 92.19 67 LEU A C 1
ATOM 527 O O . LEU A 1 67 ? 0.941 7.451 -1.103 1.00 92.19 67 LEU A O 1
ATOM 531 N N . SER A 1 68 ? -1.000 8.227 -0.288 1.00 86.06 68 SER A N 1
ATOM 532 C CA . SER A 1 68 ? -0.514 9.596 -0.173 1.00 86.06 68 SER A CA 1
ATOM 533 C C . SER A 1 68 ? -1.174 10.328 0.972 1.00 86.06 68 SER A C 1
ATOM 535 O O . SER A 1 68 ? -2.315 10.060 1.342 1.00 86.06 68 SER A O 1
ATOM 537 N N . ILE A 1 69 ? -0.421 11.301 1.459 1.00 75.81 69 ILE A N 1
ATOM 538 C CA . ILE A 1 69 ? -0.866 12.455 2.236 1.00 75.81 69 ILE A CA 1
ATOM 539 C C . ILE A 1 69 ? -0.055 13.663 1.741 1.00 75.81 69 ILE A C 1
ATOM 541 O O . ILE A 1 69 ? 0.844 13.496 0.913 1.00 75.81 69 ILE A O 1
ATOM 545 N N . GLU A 1 70 ? -0.292 14.863 2.266 1.00 74.44 70 GLU A N 1
ATOM 546 C CA . GLU A 1 70 ? 0.493 16.048 1.884 1.00 74.44 70 GLU A CA 1
ATOM 547 C C . GLU A 1 70 ? 2.004 15.875 2.131 1.00 74.44 70 GLU A C 1
ATOM 549 O O . GLU A 1 70 ? 2.818 16.220 1.273 1.00 74.44 70 GLU A O 1
ATOM 554 N N . LYS A 1 71 ? 2.376 15.266 3.266 1.00 72.19 71 LYS A N 1
ATOM 555 C CA . LYS A 1 71 ? 3.767 15.098 3.724 1.00 72.19 71 LYS A CA 1
ATOM 556 C C . LYS A 1 71 ? 4.526 13.916 3.096 1.00 72.19 71 LYS A C 1
ATOM 558 O O . LYS A 1 71 ? 5.748 13.971 2.990 1.00 72.19 71 LYS A O 1
ATOM 563 N N . TYR A 1 72 ? 3.843 12.852 2.674 1.00 73.31 72 TYR A N 1
ATOM 564 C CA . TYR A 1 72 ? 4.463 11.621 2.171 1.00 73.31 72 TYR A CA 1
ATOM 565 C C . TYR A 1 72 ? 3.865 11.240 0.816 1.00 73.31 72 TYR A C 1
ATOM 567 O O . TYR A 1 72 ? 2.673 10.951 0.705 1.00 73.31 72 TYR A O 1
ATOM 575 N N . LYS A 1 73 ? 4.724 11.204 -0.208 1.00 74.44 73 LYS A N 1
ATOM 576 C CA . LYS A 1 73 ? 4.398 10.793 -1.580 1.00 74.44 73 LYS A CA 1
ATOM 577 C C . LYS A 1 73 ? 5.295 9.632 -1.997 1.00 74.44 73 LYS A C 1
ATOM 579 O O . LYS A 1 73 ? 6.418 9.511 -1.518 1.00 74.44 73 LYS A O 1
ATOM 584 N N . GLY A 1 74 ? 4.803 8.798 -2.910 1.00 78.00 74 GLY A N 1
ATOM 585 C CA . GLY A 1 74 ? 5.567 7.667 -3.451 1.00 78.00 74 GLY A CA 1
ATOM 586 C C . GLY A 1 74 ? 5.497 6.381 -2.622 1.00 78.00 74 GLY A C 1
ATOM 587 O O . GLY A 1 74 ? 6.241 5.447 -2.909 1.00 78.00 74 GLY A O 1
ATOM 588 N N . TYR A 1 75 ? 4.599 6.307 -1.637 1.00 85.31 75 TYR A N 1
ATOM 589 C CA . TYR A 1 75 ? 4.304 5.076 -0.904 1.00 85.31 75 TYR A CA 1
ATOM 590 C C . TYR A 1 75 ? 3.168 4.306 -1.577 1.00 85.31 75 TYR A C 1
ATOM 592 O O . TYR A 1 75 ? 2.318 4.880 -2.260 1.00 85.31 75 TYR A O 1
ATOM 600 N N . GLY A 1 76 ? 3.146 2.992 -1.385 1.00 90.19 76 GLY A N 1
ATOM 601 C CA . GLY A 1 76 ? 2.114 2.146 -1.965 1.00 90.19 76 GLY A CA 1
ATOM 602 C C . GLY A 1 76 ? 2.080 0.746 -1.377 1.00 90.19 76 GLY A C 1
ATOM 603 O O . GLY A 1 76 ? 3.078 0.249 -0.843 1.00 90.19 76 GLY A O 1
ATOM 604 N N . ILE A 1 77 ? 0.916 0.120 -1.519 1.00 93.50 77 ILE A N 1
ATOM 605 C CA . ILE A 1 77 ? 0.719 -1.320 -1.370 1.00 93.50 77 ILE A CA 1
ATOM 606 C C . ILE A 1 77 ? 0.871 -1.927 -2.760 1.00 93.50 77 ILE A C 1
ATOM 608 O O . ILE A 1 77 ? 0.215 -1.493 -3.710 1.00 93.50 77 ILE A O 1
ATOM 612 N N . HIS A 1 78 ? 1.762 -2.898 -2.913 1.00 93.19 78 HIS A N 1
ATOM 613 C CA . HIS A 1 78 ? 2.059 -3.463 -4.222 1.00 93.19 78 HIS A CA 1
ATOM 614 C C . HIS A 1 78 ? 2.397 -4.951 -4.158 1.00 93.19 78 HIS A C 1
ATOM 616 O O . HIS A 1 78 ? 2.641 -5.507 -3.087 1.00 93.19 78 HIS A O 1
ATOM 622 N N . GLY A 1 79 ? 2.401 -5.594 -5.325 1.00 90.75 79 GLY A N 1
ATOM 623 C CA . GLY A 1 79 ? 2.767 -7.002 -5.464 1.00 90.75 79 GLY A CA 1
ATOM 624 C C . GLY A 1 79 ? 4.269 -7.233 -5.323 1.00 90.75 79 GLY A C 1
ATOM 625 O O . GLY A 1 79 ? 5.005 -6.424 -4.762 1.00 90.75 79 GLY A O 1
ATOM 626 N N . ASN A 1 80 ? 4.766 -8.337 -5.860 1.00 83.31 80 ASN A N 1
ATOM 627 C CA . ASN A 1 80 ? 6.179 -8.674 -5.734 1.00 83.31 80 ASN A CA 1
ATOM 628 C C . ASN A 1 80 ? 6.635 -9.545 -6.906 1.00 83.31 80 ASN A C 1
ATOM 630 O O . ASN A 1 80 ? 5.914 -10.455 -7.303 1.00 83.31 80 ASN A O 1
ATOM 634 N N . SER A 1 81 ? 7.832 -9.317 -7.448 1.00 77.81 81 SER A N 1
ATOM 635 C CA . SER A 1 81 ? 8.433 -10.225 -8.442 1.00 77.81 81 SER A CA 1
ATOM 636 C C . SER A 1 81 ? 9.193 -11.394 -7.813 1.00 77.81 81 SER A C 1
ATOM 638 O O . SER A 1 81 ? 9.585 -12.316 -8.519 1.00 77.81 81 SER A O 1
ATOM 640 N N . GLN A 1 82 ? 9.398 -11.378 -6.492 1.00 70.75 82 GLN A N 1
ATOM 641 C CA . GLN A 1 82 ? 10.099 -12.435 -5.759 1.00 70.75 82 GLN A CA 1
ATOM 642 C C . GLN A 1 82 ? 9.255 -12.925 -4.573 1.00 70.75 82 GLN A C 1
ATOM 644 O O . GLN A 1 82 ? 9.454 -12.446 -3.451 1.00 70.75 82 GLN A O 1
ATOM 649 N N . PRO A 1 83 ? 8.326 -13.880 -4.780 1.00 59.41 83 PRO A N 1
ATOM 650 C CA . PRO A 1 83 ? 7.399 -14.354 -3.744 1.00 59.41 83 PRO A CA 1
ATOM 651 C C . PRO A 1 83 ? 8.091 -14.820 -2.451 1.00 59.41 83 PRO A C 1
ATOM 653 O O . PRO A 1 83 ? 7.593 -14.578 -1.357 1.00 59.41 83 PRO A O 1
ATOM 656 N N . THR A 1 84 ? 9.299 -15.384 -2.554 1.00 56.31 84 THR A N 1
ATOM 657 C CA . THR A 1 84 ? 10.118 -15.869 -1.424 1.00 56.31 84 THR A CA 1
ATOM 658 C C . THR A 1 84 ? 10.660 -14.770 -0.497 1.00 56.31 84 THR A C 1
ATOM 660 O O . THR A 1 84 ? 11.271 -15.068 0.532 1.00 56.31 84 THR A O 1
ATOM 663 N N . SER A 1 85 ? 10.464 -13.491 -0.837 1.00 54.88 85 SER A N 1
ATOM 664 C CA . SER A 1 85 ? 10.848 -12.350 0.008 1.00 54.88 85 SER A CA 1
ATOM 665 C C . SER A 1 85 ? 9.731 -11.867 0.944 1.00 54.88 85 SER A C 1
ATOM 667 O O . SER A 1 85 ? 9.941 -10.932 1.718 1.00 54.88 85 SER A O 1
ATOM 669 N N . ILE A 1 86 ? 8.555 -12.497 0.898 1.00 52.25 86 ILE A N 1
ATOM 670 C CA . ILE A 1 86 ? 7.405 -12.159 1.743 1.00 52.25 86 ILE A CA 1
ATOM 671 C C . ILE A 1 86 ? 7.632 -12.720 3.153 1.00 52.25 86 ILE A C 1
ATOM 673 O O . ILE A 1 86 ? 8.127 -13.830 3.316 1.00 52.25 86 ILE A O 1
ATOM 677 N N . GLY A 1 87 ? 7.360 -11.904 4.176 1.00 46.00 87 GLY A N 1
ATOM 678 C CA . GLY A 1 87 ? 7.735 -12.178 5.570 1.00 46.00 87 GLY A CA 1
ATOM 679 C C . GLY A 1 87 ? 9.156 -11.741 5.961 1.00 46.00 87 GLY A C 1
ATOM 680 O O . GLY A 1 87 ? 9.554 -11.945 7.103 1.00 46.00 87 GLY A O 1
ATOM 681 N N . LYS A 1 88 ? 9.925 -11.113 5.055 1.00 46.69 88 LYS A N 1
ATOM 682 C CA . LYS A 1 88 ? 11.267 -10.577 5.346 1.00 46.69 88 LYS A CA 1
ATOM 683 C C . LYS A 1 88 ? 11.286 -9.051 5.225 1.00 46.69 88 LYS A C 1
ATOM 685 O O . LYS A 1 88 ? 10.805 -8.492 4.241 1.00 46.69 88 LYS A O 1
ATOM 690 N N . TYR A 1 89 ? 11.903 -8.376 6.193 1.00 46.03 89 TYR A N 1
ATOM 691 C CA . TYR A 1 89 ? 12.173 -6.935 6.173 1.00 46.03 89 TYR A CA 1
ATOM 692 C C . TYR A 1 89 ? 13.183 -6.604 5.060 1.00 46.03 89 TYR A C 1
ATOM 694 O O . TYR A 1 89 ? 14.385 -6.563 5.305 1.00 46.03 89 TYR A O 1
ATOM 702 N N . ILE A 1 90 ? 12.741 -6.466 3.803 1.00 50.28 90 ILE A N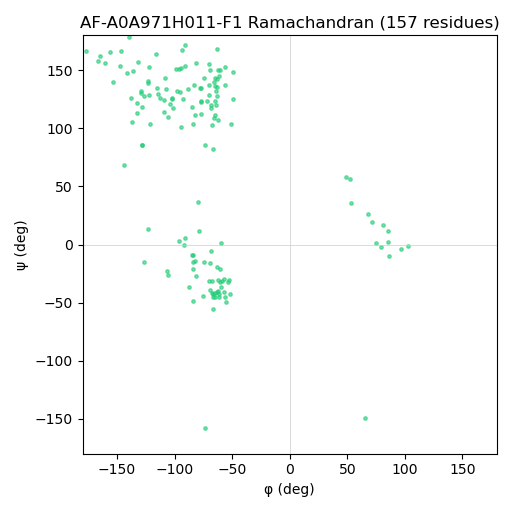 1
ATOM 703 C CA . ILE A 1 90 ? 13.642 -6.281 2.642 1.00 50.28 90 ILE A CA 1
ATOM 704 C C . ILE A 1 90 ? 13.291 -5.045 1.793 1.00 50.28 90 ILE A C 1
ATOM 706 O O . ILE A 1 90 ? 14.124 -4.593 1.005 1.00 50.28 90 ILE A O 1
ATOM 710 N N . SER A 1 91 ? 12.103 -4.450 1.948 1.00 52.25 91 SER A N 1
ATOM 711 C CA . SER A 1 91 ? 11.678 -3.349 1.073 1.00 52.25 91 SER A CA 1
ATOM 712 C C . SER A 1 91 ? 12.261 -1.988 1.494 1.00 52.25 91 SER A C 1
ATOM 714 O O . SER A 1 91 ? 12.616 -1.777 2.652 1.00 52.25 91 SER A O 1
ATOM 716 N N . ALA A 1 92 ? 12.349 -1.047 0.549 1.00 53.16 92 ALA A N 1
ATOM 717 C CA . ALA A 1 92 ? 12.734 0.348 0.790 1.00 53.16 92 ALA A CA 1
ATOM 718 C C . ALA A 1 92 ? 11.560 1.197 1.341 1.00 53.16 92 ALA A C 1
ATOM 720 O O . ALA A 1 92 ? 11.390 2.343 0.939 1.00 53.16 92 ALA A O 1
ATOM 721 N N . GLY A 1 93 ? 10.704 0.609 2.190 1.00 56.28 93 GLY A N 1
ATOM 722 C CA . GLY A 1 93 ? 9.588 1.299 2.855 1.00 56.28 93 GLY A CA 1
ATOM 723 C C . GLY A 1 93 ? 8.183 1.057 2.280 1.00 56.28 93 GLY A C 1
ATOM 724 O O . GLY A 1 93 ? 7.221 1.580 2.835 1.00 56.28 93 GLY A O 1
ATOM 725 N N . CYS A 1 94 ? 8.013 0.270 1.211 1.00 69.56 94 CYS A N 1
ATOM 726 C CA . CYS A 1 94 ? 6.686 -0.044 0.642 1.00 69.56 94 CYS A CA 1
ATOM 727 C C . CYS A 1 94 ? 6.095 -1.357 1.187 1.00 69.56 94 CYS A C 1
ATOM 729 O O . CYS A 1 94 ? 6.843 -2.283 1.520 1.00 69.56 94 CYS A O 1
ATOM 731 N N . ILE A 1 95 ? 4.761 -1.455 1.224 1.00 84.12 95 ILE A N 1
ATOM 732 C CA . ILE A 1 95 ? 4.027 -2.640 1.693 1.00 84.12 95 ILE A CA 1
ATOM 733 C C . ILE A 1 95 ? 3.957 -3.652 0.544 1.00 84.12 95 ILE A C 1
ATOM 735 O O . ILE A 1 95 ? 3.283 -3.412 -0.459 1.00 84.12 95 ILE A O 1
ATOM 739 N N . ARG A 1 96 ? 4.664 -4.778 0.682 1.00 88.88 96 ARG A N 1
ATOM 740 C CA . ARG A 1 96 ? 4.707 -5.846 -0.326 1.00 88.88 96 ARG A CA 1
ATOM 741 C C . ARG A 1 96 ? 3.743 -6.969 0.018 1.00 88.88 96 ARG A C 1
ATOM 743 O O . ARG A 1 96 ? 3.778 -7.495 1.128 1.00 88.88 96 ARG A O 1
ATOM 750 N N . MET A 1 97 ? 2.960 -7.374 -0.968 1.00 90.50 97 MET A N 1
ATOM 751 C CA . MET A 1 97 ? 2.006 -8.477 -0.905 1.00 90.50 97 MET A CA 1
ATOM 752 C C . MET A 1 97 ? 2.395 -9.595 -1.877 1.00 90.50 97 MET A C 1
ATOM 754 O O . MET A 1 97 ? 3.182 -9.389 -2.809 1.00 90.50 97 MET A O 1
ATOM 758 N N . ILE A 1 98 ? 1.799 -10.773 -1.680 1.00 90.31 98 ILE A N 1
ATOM 759 C CA . ILE A 1 98 ? 1.740 -11.811 -2.714 1.00 90.31 98 ILE A CA 1
ATOM 760 C C . ILE A 1 98 ? 0.964 -11.233 -3.912 1.00 90.31 98 ILE A C 1
ATOM 762 O O . ILE A 1 98 ? 0.066 -10.407 -3.729 1.00 90.31 98 ILE A O 1
ATOM 766 N N . ASN A 1 99 ? 1.332 -11.601 -5.146 1.00 92.25 99 ASN A N 1
ATOM 767 C CA . ASN A 1 99 ? 0.680 -11.032 -6.331 1.00 92.25 99 ASN A CA 1
ATOM 768 C C . ASN A 1 99 ? -0.815 -11.354 -6.349 1.00 92.25 99 ASN A C 1
ATOM 770 O O . ASN A 1 99 ? -1.615 -10.473 -6.628 1.00 92.25 99 ASN A O 1
ATOM 774 N N . GLU A 1 100 ? -1.175 -12.583 -6.005 1.00 94.31 100 GLU A N 1
ATOM 775 C CA . GLU A 1 100 ? -2.552 -13.061 -5.952 1.00 94.31 100 GLU A CA 1
ATOM 776 C C . GLU A 1 100 ? -3.374 -12.255 -4.928 1.00 94.31 100 GLU A C 1
ATOM 778 O O . GLU A 1 100 ? -4.450 -11.755 -5.257 1.00 94.31 100 GLU A O 1
ATOM 783 N N . ASP A 1 101 ? -2.816 -12.012 -3.739 1.00 94.88 101 ASP A N 1
ATOM 784 C CA . ASP A 1 101 ? -3.465 -11.230 -2.680 1.00 94.88 101 ASP A CA 1
ATOM 785 C C . ASP A 1 101 ? -3.679 -9.763 -3.074 1.00 94.88 101 ASP A C 1
ATOM 787 O O . ASP A 1 101 ? -4.754 -9.201 -2.859 1.00 94.88 101 ASP A O 1
ATOM 791 N N . VAL A 1 102 ? -2.669 -9.110 -3.668 1.00 95.88 102 VAL A N 1
ATOM 792 C CA . VAL A 1 102 ? -2.839 -7.719 -4.119 1.00 95.88 102 VAL A CA 1
ATOM 793 C C . VAL A 1 102 ? -3.771 -7.639 -5.321 1.00 95.88 102 VAL A C 1
ATOM 795 O O . VAL A 1 102 ? -4.470 -6.643 -5.476 1.00 95.88 102 VAL A O 1
ATOM 798 N N . GLU A 1 103 ? -3.800 -8.657 -6.186 1.00 97.12 103 GLU A N 1
ATOM 799 C CA . GLU A 1 103 ? -4.746 -8.731 -7.296 1.00 97.12 103 GLU A CA 1
ATOM 800 C C . GLU A 1 103 ? -6.183 -8.808 -6.802 1.00 97.12 103 GLU A C 1
ATOM 802 O O . GLU A 1 103 ? -7.028 -8.121 -7.373 1.00 97.12 103 GLU A O 1
ATOM 807 N N . GLU A 1 104 ? -6.440 -9.570 -5.741 1.00 97.75 104 GLU A N 1
ATOM 808 C CA . GLU A 1 104 ? -7.740 -9.635 -5.081 1.00 97.75 104 GLU A CA 1
ATOM 809 C C . GLU A 1 104 ? -8.094 -8.308 -4.397 1.00 97.75 104 GLU A C 1
ATOM 811 O O . GLU A 1 104 ? -9.110 -7.700 -4.738 1.00 97.75 104 GLU A O 1
ATOM 816 N N . LEU A 1 105 ? -7.233 -7.807 -3.499 1.00 97.69 105 LEU A N 1
ATOM 817 C CA . LEU A 1 105 ? -7.449 -6.544 -2.782 1.00 97.69 105 LEU A CA 1
ATOM 818 C C . LEU A 1 105 ? -7.760 -5.399 -3.753 1.00 97.69 105 LEU A C 1
ATOM 820 O O . LEU A 1 105 ? -8.672 -4.601 -3.535 1.00 97.69 105 LEU A O 1
ATOM 824 N N . PHE A 1 106 ? -7.024 -5.336 -4.866 1.00 97.94 106 PHE A N 1
ATOM 825 C CA . PHE A 1 106 ? -7.189 -4.320 -5.900 1.00 97.94 106 PHE A CA 1
ATOM 826 C C . PHE A 1 106 ? -8.594 -4.297 -6.510 1.00 97.94 106 PHE A C 1
ATOM 828 O O . PHE A 1 106 ? -9.038 -3.226 -6.940 1.00 97.94 106 PHE A O 1
ATOM 835 N N . GLN A 1 107 ? -9.282 -5.440 -6.585 1.00 97.50 107 GLN A N 1
ATOM 836 C CA . GLN A 1 107 ? -10.610 -5.527 -7.194 1.00 97.50 107 GLN A CA 1
ATOM 837 C C . GLN A 1 107 ? -11.645 -4.763 -6.380 1.00 97.50 107 GLN A C 1
ATOM 839 O O . GLN A 1 107 ? -12.413 -3.995 -6.956 1.00 97.50 107 GLN A O 1
ATOM 844 N N . TYR A 1 108 ? -11.631 -4.930 -5.060 1.00 96.88 108 TYR A N 1
ATOM 845 C CA . TYR A 1 108 ? -12.720 -4.446 -4.222 1.00 96.88 108 TYR A CA 1
ATOM 846 C C . TYR A 1 108 ? -12.364 -3.204 -3.399 1.00 96.88 108 TYR A C 1
ATOM 848 O O . TYR A 1 108 ? -13.274 -2.467 -3.032 1.00 96.88 108 TYR A O 1
ATOM 856 N N . ILE A 1 109 ? -11.082 -2.919 -3.120 1.00 97.69 109 ILE A N 1
ATOM 857 C CA . ILE A 1 109 ? -10.730 -1.779 -2.261 1.00 97.69 109 ILE A CA 1
ATOM 858 C C . ILE A 1 109 ? -10.969 -0.437 -2.984 1.00 97.69 109 ILE A C 1
ATOM 860 O O . ILE A 1 109 ? -10.419 -0.219 -4.077 1.00 97.69 109 ILE A O 1
ATOM 864 N N . PRO A 1 110 ? -11.785 0.477 -2.432 1.00 97.31 110 PRO A N 1
ATOM 865 C CA . PRO A 1 110 ? -12.030 1.776 -3.054 1.00 97.31 110 PRO A CA 1
ATOM 866 C C . PRO A 1 110 ? -10.815 2.715 -3.019 1.00 97.31 110 PRO A C 1
ATOM 868 O O . PRO A 1 110 ? -9.949 2.645 -2.149 1.00 97.31 110 PRO A O 1
ATOM 871 N N . ILE A 1 111 ? -10.770 3.656 -3.966 1.00 96.38 111 ILE A N 1
ATOM 872 C CA . ILE A 1 111 ? -9.952 4.869 -3.804 1.00 96.38 111 ILE A CA 1
ATOM 873 C C . ILE A 1 111 ? -10.600 5.717 -2.700 1.00 96.38 111 ILE A C 1
ATOM 875 O O . ILE A 1 111 ? -11.817 5.679 -2.533 1.00 96.38 111 ILE A O 1
ATOM 879 N N . LYS A 1 112 ? -9.790 6.492 -1.974 1.00 95.94 112 LYS A N 1
ATOM 880 C CA . LYS A 1 112 ? -10.135 7.250 -0.760 1.00 95.94 112 LYS A CA 1
ATOM 881 C C . LYS A 1 112 ? -10.297 6.413 0.509 1.00 95.94 112 LYS A C 1
ATOM 883 O O . LYS A 1 112 ? -10.556 6.986 1.560 1.00 95.94 112 LYS A O 1
ATOM 888 N N . THR A 1 113 ? -10.103 5.096 0.453 1.00 96.31 113 THR A N 1
ATOM 889 C CA . THR A 1 113 ? -10.023 4.288 1.674 1.00 96.31 113 THR A CA 1
ATOM 890 C C . THR A 1 113 ? -8.821 4.710 2.512 1.00 96.31 113 THR A C 1
ATOM 892 O O . THR A 1 113 ? -7.723 4.921 1.984 1.00 96.31 113 THR A O 1
ATOM 895 N N . GLU A 1 114 ? -9.040 4.834 3.817 1.00 95.06 114 GLU A N 1
ATOM 896 C CA . GLU A 1 114 ? -7.987 5.126 4.779 1.00 95.06 114 GLU A CA 1
ATOM 897 C C . GLU A 1 114 ? -7.109 3.897 5.029 1.00 95.06 114 GLU A C 1
ATOM 899 O O . GLU A 1 114 ? -7.583 2.762 5.061 1.00 95.06 114 GLU A O 1
ATOM 904 N N . VAL A 1 115 ? -5.812 4.130 5.215 1.00 93.56 115 VAL A N 1
ATOM 905 C CA . VAL A 1 115 ? -4.820 3.084 5.478 1.00 93.56 115 VAL A CA 1
ATOM 906 C C . VAL A 1 115 ? -3.968 3.520 6.653 1.00 93.56 115 VAL A C 1
ATOM 908 O O . VAL A 1 115 ? -3.241 4.504 6.561 1.00 93.56 115 VAL A O 1
ATOM 911 N N . TRP A 1 116 ? -4.082 2.815 7.773 1.00 92.69 116 TRP A N 1
ATOM 912 C CA . TRP A 1 116 ? -3.392 3.175 9.006 1.00 92.69 116 TRP A CA 1
ATOM 913 C C . TRP A 1 116 ? -2.219 2.219 9.188 1.00 92.69 116 TRP A C 1
ATOM 915 O O . TRP A 1 116 ? -2.390 1.000 9.204 1.00 92.69 116 TRP A O 1
ATOM 925 N N . ILE A 1 117 ? -1.018 2.781 9.253 1.00 89.19 117 ILE A N 1
ATOM 926 C CA . ILE A 1 117 ? 0.231 2.034 9.364 1.00 89.19 117 ILE A CA 1
ATOM 927 C C . ILE A 1 117 ? 0.831 2.371 10.721 1.00 89.19 117 ILE A C 1
ATOM 929 O O . ILE A 1 117 ? 0.924 3.547 11.065 1.00 89.19 117 ILE A O 1
ATOM 933 N N . GLY A 1 118 ? 1.199 1.348 11.482 1.00 87.62 118 GLY A N 1
ATOM 934 C CA . GLY A 1 118 ? 1.754 1.496 12.819 1.00 87.62 118 GLY A CA 1
ATOM 935 C C . GLY A 1 118 ? 2.157 0.154 13.415 1.00 87.62 118 GLY A C 1
ATOM 936 O O . GLY A 1 118 ? 1.762 -0.905 12.909 1.00 87.62 118 GLY A O 1
ATOM 937 N N . THR A 1 119 ? 2.921 0.204 14.506 1.00 85.75 119 THR A N 1
ATOM 938 C CA . THR A 1 119 ? 3.028 -0.916 15.450 1.00 85.75 119 THR A CA 1
ATOM 939 C C . THR A 1 119 ? 1.670 -1.189 16.105 1.00 85.75 119 THR A C 1
ATOM 941 O O . THR A 1 119 ? 0.740 -0.391 15.986 1.00 85.75 119 THR A O 1
ATOM 944 N N . GLU A 1 120 ? 1.544 -2.315 16.805 1.00 83.94 120 GLU A N 1
ATOM 945 C CA . GLU A 1 120 ? 0.329 -2.639 17.564 1.00 83.94 120 GLU A CA 1
ATOM 946 C C . GLU A 1 120 ? -0.026 -1.528 18.560 1.00 83.94 120 GLU A C 1
ATOM 948 O O . GLU A 1 120 ? -1.121 -0.984 18.488 1.00 83.94 120 GLU A O 1
ATOM 953 N N . GLU A 1 121 ? 0.946 -1.077 19.357 1.00 86.88 121 GLU A N 1
ATOM 954 C CA . GLU A 1 121 ? 0.788 0.034 20.303 1.00 86.88 121 GLU A CA 1
ATOM 955 C C . GLU A 1 121 ? 0.308 1.333 19.627 1.00 86.88 121 GLU A C 1
ATOM 957 O O . GLU A 1 121 ? -0.607 2.002 20.108 1.00 86.88 121 GLU A O 1
ATOM 962 N N . VAL A 1 122 ? 0.889 1.700 18.479 1.00 89.44 122 VAL A N 1
ATOM 963 C CA . VAL A 1 122 ? 0.490 2.917 17.752 1.00 89.44 122 VAL A CA 1
ATOM 964 C C . VAL A 1 122 ? -0.944 2.811 17.235 1.00 89.44 122 VAL A C 1
ATOM 966 O O . VAL A 1 122 ? -1.704 3.777 17.309 1.00 89.44 122 VAL A O 1
ATOM 969 N N . LEU A 1 123 ? -1.322 1.649 16.706 1.00 89.25 123 LEU A N 1
ATOM 970 C CA . LEU A 1 123 ? -2.668 1.421 16.191 1.00 89.25 123 LEU A CA 1
ATOM 971 C C . LEU A 1 123 ? -3.706 1.381 17.314 1.00 89.25 123 LEU A C 1
ATOM 973 O O . LEU A 1 123 ? -4.779 1.966 17.156 1.00 89.25 123 LEU A O 1
ATOM 977 N N . GLU A 1 124 ? -3.375 0.778 18.455 1.00 89.06 124 GLU A N 1
ATOM 978 C CA . GLU A 1 124 ? -4.224 0.762 19.648 1.00 89.06 124 GLU A CA 1
ATOM 979 C C . GLU A 1 124 ? -4.467 2.175 20.185 1.00 89.06 124 GLU A C 1
ATOM 981 O O . GLU A 1 124 ? -5.607 2.523 20.491 1.00 89.06 124 GLU A O 1
ATOM 986 N N . ASN A 1 125 ? -3.446 3.037 20.176 1.00 91.38 125 ASN A N 1
ATOM 987 C CA . ASN A 1 125 ? -3.585 4.458 20.517 1.00 91.38 125 ASN A CA 1
ATOM 988 C C . ASN A 1 125 ? -4.507 5.233 19.557 1.00 91.38 125 ASN A C 1
ATOM 990 O O . ASN A 1 125 ? -5.010 6.303 19.902 1.00 91.38 125 ASN A O 1
ATOM 994 N N . TRP A 1 126 ? -4.756 4.714 18.352 1.00 89.81 126 TRP A N 1
ATOM 995 C CA . TRP A 1 126 ? -5.769 5.240 17.433 1.00 89.81 126 TRP A CA 1
ATOM 996 C C . TRP A 1 126 ? -7.110 4.498 17.509 1.00 89.81 126 TRP A C 1
ATOM 998 O O . TRP A 1 126 ? -8.021 4.825 16.751 1.00 89.81 126 TRP A O 1
ATOM 1008 N N . GLY A 1 127 ? -7.254 3.530 18.415 1.00 88.44 127 GLY A N 1
ATOM 1009 C CA . GLY A 1 127 ? -8.465 2.732 18.591 1.00 88.44 127 GLY A CA 1
ATOM 1010 C C . GLY A 1 127 ? -8.616 1.579 17.596 1.00 88.44 127 GLY A C 1
ATOM 1011 O O . GLY A 1 127 ? -9.716 1.056 17.442 1.00 88.44 127 GLY A O 1
ATOM 1012 N N . ILE A 1 128 ? -7.545 1.170 16.907 1.00 86.62 128 ILE A N 1
ATOM 1013 C CA . ILE A 1 128 ? -7.563 0.034 15.975 1.00 86.62 128 ILE A CA 1
ATOM 1014 C C . ILE A 1 128 ? -6.944 -1.192 16.629 1.00 86.62 128 ILE A C 1
ATOM 1016 O O . ILE A 1 128 ? -5.744 -1.230 16.887 1.00 86.62 128 ILE A O 1
ATOM 1020 N N . LYS A 1 129 ? -7.750 -2.243 16.793 1.00 83.19 129 LYS A N 1
ATOM 1021 C CA . LYS A 1 129 ? -7.292 -3.574 17.208 1.00 83.19 129 LYS A CA 1
ATOM 1022 C C . LYS A 1 129 ? -7.232 -4.503 16.004 1.00 83.19 129 LYS A C 1
ATOM 1024 O O . LYS A 1 129 ? -8.228 -4.667 15.301 1.00 83.19 129 LYS A O 1
ATOM 1029 N N . GLN A 1 130 ? -6.079 -5.130 15.757 1.00 76.38 130 GLN A N 1
ATOM 1030 C CA . GLN A 1 130 ? -5.910 -6.061 14.630 1.00 76.38 130 GLN A CA 1
ATOM 1031 C C . GLN A 1 130 ? -6.376 -7.494 14.927 1.00 76.38 130 GLN A C 1
ATOM 1033 O O . GLN A 1 130 ? -6.529 -8.297 13.999 1.00 76.38 130 GLN A O 1
ATOM 1038 N N . TYR A 1 131 ? -6.592 -7.847 16.190 1.00 69.25 131 TYR A N 1
ATOM 1039 C CA . TYR A 1 131 ? -7.087 -9.150 16.629 1.00 69.25 131 TYR A CA 1
ATOM 1040 C C . TYR A 1 131 ? -8.602 -9.117 16.856 1.00 69.25 131 TYR A C 1
ATOM 1042 O O . TYR A 1 131 ? -9.183 -8.078 17.151 1.00 69.25 131 TYR A O 1
ATOM 1050 N N . ILE A 1 132 ? -9.238 -10.274 16.673 1.00 58.38 132 ILE A N 1
ATOM 1051 C CA . ILE A 1 132 ? -10.616 -10.490 17.114 1.00 58.38 132 ILE A CA 1
ATOM 1052 C C . ILE A 1 132 ? -10.486 -10.893 18.582 1.00 58.38 132 ILE A C 1
ATOM 1054 O O . ILE A 1 132 ? -9.824 -11.894 18.868 1.00 58.38 132 ILE A O 1
ATOM 1058 N N . GLU A 1 133 ? -11.050 -10.115 19.506 1.00 53.50 133 GLU A N 1
ATOM 1059 C CA . GLU A 1 133 ? -11.313 -10.633 20.848 1.00 53.50 133 GLU A CA 1
ATOM 1060 C C . GLU A 1 133 ? -12.311 -11.777 20.669 1.00 53.50 133 GLU A C 1
ATOM 1062 O O . GLU A 1 133 ? -13.470 -11.564 20.322 1.00 53.50 133 GLU A O 1
ATOM 1067 N N . TYR A 1 134 ? -11.845 -13.015 20.822 1.00 47.25 134 TYR A N 1
ATOM 1068 C CA . TYR A 1 134 ? -12.767 -14.109 21.067 1.00 47.25 134 TYR A CA 1
ATOM 1069 C C . TYR A 1 134 ? -13.340 -13.843 22.452 1.00 47.25 134 TYR A C 1
ATOM 1071 O O . TYR A 1 134 ? -12.654 -14.065 23.452 1.00 47.25 134 TYR A O 1
ATOM 1079 N N . GLU A 1 135 ? -14.574 -13.341 22.519 1.00 49.72 135 GLU A N 1
ATOM 1080 C CA . GLU A 1 135 ? -15.339 -13.448 23.753 1.00 49.72 135 GLU A CA 1
ATOM 1081 C C . GLU A 1 135 ? -15.254 -14.903 24.202 1.00 49.72 135 GLU A C 1
ATOM 1083 O O . GLU A 1 135 ? -15.462 -15.846 23.431 1.00 49.72 135 GLU A O 1
ATOM 1088 N N . LYS A 1 136 ? -14.806 -15.067 25.441 1.00 45.06 136 LYS A N 1
ATOM 1089 C CA . LYS A 1 136 ? -14.464 -16.336 26.058 1.00 45.06 136 LYS A CA 1
ATOM 1090 C C . LYS A 1 136 ? -15.633 -17.312 25.865 1.00 45.06 136 LYS A C 1
ATOM 1092 O O . LYS A 1 136 ? -16.636 -17.249 26.569 1.00 45.06 136 LYS A O 1
ATOM 1097 N N . MET A 1 137 ? -15.485 -18.260 24.939 1.00 50.38 137 MET A N 1
ATOM 1098 C CA . MET A 1 137 ? -16.470 -19.315 24.634 1.00 50.38 137 MET A CA 1
ATOM 1099 C C . MET A 1 137 ? -16.792 -20.237 25.833 1.00 50.38 137 MET A C 1
ATOM 1101 O O . MET A 1 137 ? -17.603 -21.154 25.711 1.00 50.38 137 MET A O 1
ATOM 1105 N N . GLU A 1 138 ? -16.197 -20.000 27.008 1.00 53.69 138 GLU A N 1
ATOM 1106 C CA . GLU A 1 138 ? -16.520 -20.686 28.263 1.00 53.69 138 GLU A CA 1
ATOM 1107 C C . GLU A 1 138 ? -17.969 -20.449 28.723 1.00 53.69 138 GLU A C 1
ATOM 1109 O O . GLU A 1 138 ? -18.549 -21.335 29.352 1.00 53.69 138 GLU A O 1
ATOM 1114 N N . GLU A 1 139 ? -18.579 -19.299 28.415 1.00 50.56 139 GLU A N 1
ATOM 1115 C CA . GLU A 1 139 ? -19.971 -19.022 28.809 1.00 50.56 139 GLU A CA 1
ATOM 1116 C C . GLU A 1 139 ? -20.989 -19.534 27.784 1.00 50.56 139 GLU A C 1
ATOM 1118 O O . GLU A 1 139 ? -22.013 -20.106 28.166 1.00 50.56 139 GLU A O 1
ATOM 1123 N N . VAL A 1 140 ? -20.671 -19.452 26.489 1.00 52.06 140 VAL A N 1
ATOM 1124 C CA . VAL A 1 140 ? -21.538 -19.947 25.407 1.00 52.06 140 VAL A CA 1
ATOM 1125 C C . VAL A 1 140 ? -21.663 -21.476 25.448 1.00 52.06 140 VAL A C 1
ATOM 1127 O O . VAL A 1 140 ? -22.776 -21.996 25.375 1.00 52.06 140 VAL A O 1
ATOM 1130 N N . CYS A 1 141 ? -20.566 -22.213 25.679 1.00 52.94 141 CYS A N 1
ATOM 1131 C CA . CYS A 1 141 ? -20.624 -23.672 25.853 1.00 52.94 141 CYS A CA 1
ATOM 1132 C C . CYS A 1 141 ? -21.506 -24.091 27.041 1.00 52.94 141 CYS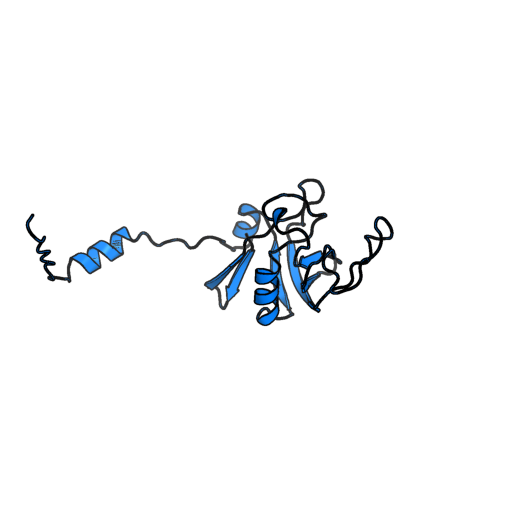 A C 1
ATOM 1134 O O . CYS A 1 141 ? -22.226 -25.082 26.942 1.00 52.94 141 CYS A O 1
ATOM 1136 N N . LYS A 1 142 ? -21.517 -23.338 28.150 1.00 49.28 142 LYS A N 1
ATOM 1137 C CA . LYS A 1 142 ? -22.379 -23.653 29.306 1.00 49.28 142 LYS A CA 1
ATOM 1138 C C . LYS A 1 142 ? -23.868 -23.477 29.003 1.00 49.28 142 LYS A C 1
ATOM 1140 O O . LYS A 1 142 ? -24.682 -24.196 29.579 1.00 49.28 142 LYS A O 1
ATOM 1145 N N . ILE A 1 143 ? -24.225 -22.542 28.122 1.00 51.78 143 ILE A N 1
ATOM 1146 C CA . ILE A 1 143 ? -25.611 -22.313 27.689 1.00 51.78 143 ILE A CA 1
ATOM 1147 C C . ILE A 1 143 ? -26.050 -23.411 26.711 1.00 51.78 143 ILE A C 1
ATOM 1149 O O . ILE A 1 143 ? -27.130 -23.977 26.868 1.00 51.78 143 ILE A O 1
ATOM 1153 N N . VAL A 1 144 ? -25.194 -23.760 25.747 1.00 50.09 144 VAL A N 1
ATOM 1154 C CA . VAL A 1 144 ? -25.484 -24.779 24.724 1.00 50.09 144 VAL A CA 1
ATOM 1155 C C . VAL A 1 144 ? -25.586 -26.182 25.336 1.00 50.09 144 VAL A C 1
ATOM 1157 O O . VAL A 1 144 ? -26.515 -26.919 25.020 1.00 50.09 144 VAL A O 1
ATOM 1160 N N . LEU A 1 1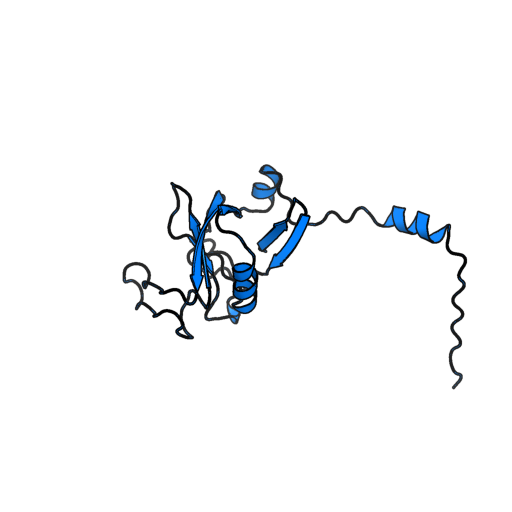45 ? -24.705 -26.536 26.278 1.00 52.66 145 LEU A N 1
ATOM 1161 C CA . LEU A 1 145 ? -24.721 -27.850 26.939 1.00 52.66 145 LEU A CA 1
ATOM 1162 C C . LEU A 1 145 ? -25.916 -28.066 27.883 1.00 52.66 145 LEU A C 1
ATOM 1164 O O . LEU A 1 145 ? -26.200 -29.204 28.239 1.00 52.66 145 LEU A O 1
ATOM 1168 N N . ARG A 1 146 ? -26.634 -27.010 28.292 1.00 49.72 146 ARG A N 1
ATOM 1169 C CA . ARG A 1 146 ? -27.847 -27.143 29.122 1.00 49.72 146 ARG A CA 1
ATOM 1170 C C . ARG A 1 146 ? -29.112 -27.470 28.323 1.00 49.72 146 ARG A C 1
ATOM 1172 O O . ARG A 1 146 ? -30.095 -27.866 28.935 1.00 49.72 146 ARG A O 1
ATOM 1179 N N . ASN A 1 147 ? -29.088 -27.324 26.996 1.00 51.91 147 ASN A N 1
ATOM 1180 C CA . ASN A 1 147 ? -30.285 -27.387 26.146 1.00 51.91 147 ASN A CA 1
ATOM 1181 C C . ASN A 1 147 ? -30.220 -28.450 25.033 1.00 51.91 147 ASN A C 1
ATOM 1183 O O . ASN A 1 147 ? -31.038 -28.421 24.116 1.00 51.91 147 ASN A O 1
ATOM 1187 N N . ILE A 1 148 ? -29.265 -29.382 25.080 1.00 44.91 148 ILE A N 1
ATOM 1188 C CA . ILE A 1 148 ? -29.108 -30.422 24.055 1.00 44.91 148 ILE A CA 1
ATOM 1189 C C . ILE A 1 148 ? -29.034 -31.791 24.744 1.00 44.91 148 ILE A C 1
ATOM 1191 O O . ILE A 1 148 ? -27.955 -32.310 25.013 1.00 44.91 148 ILE A O 1
ATOM 1195 N N . GLU A 1 149 ? -30.196 -32.391 25.015 1.00 47.41 149 GLU A N 1
ATOM 1196 C CA . GLU A 1 149 ? -30.317 -33.849 25.125 1.00 47.41 149 GLU A CA 1
ATOM 1197 C C . GLU A 1 149 ? -30.234 -34.443 23.714 1.00 47.41 149 GLU A C 1
ATOM 1199 O O . GLU A 1 149 ? -31.248 -34.669 23.064 1.00 47.41 149 GLU A O 1
ATOM 1204 N N . TRP A 1 150 ? -29.024 -34.684 23.213 1.00 42.50 150 TRP A N 1
ATOM 1205 C CA . TRP A 1 150 ? -28.829 -35.609 22.098 1.00 42.50 150 TRP A CA 1
ATOM 1206 C C . TRP A 1 150 ? -27.615 -36.485 22.388 1.00 42.50 150 TRP A C 1
ATOM 1208 O O . TRP A 1 150 ? -26.463 -36.057 22.348 1.00 42.50 150 TRP A O 1
ATOM 1218 N N . GLN A 1 151 ? -27.921 -37.730 22.734 1.00 42.16 151 GLN A N 1
ATOM 1219 C CA . GLN A 1 151 ? -26.984 -38.802 23.015 1.00 42.16 151 GLN A CA 1
ATOM 1220 C C . GLN A 1 151 ? -26.437 -39.349 21.692 1.00 42.16 151 GLN A C 1
ATOM 1222 O O . GLN A 1 151 ? -27.177 -39.936 20.905 1.00 42.16 151 GLN A O 1
ATOM 1227 N N . LEU A 1 152 ? -25.145 -39.143 21.423 1.00 35.09 152 LEU A N 1
ATOM 1228 C CA . LEU A 1 152 ? -24.481 -39.738 20.263 1.00 35.09 152 LEU A CA 1
ATOM 1229 C C . LEU A 1 152 ? -24.040 -41.168 20.624 1.00 35.09 152 LEU A C 1
ATOM 1231 O O . LEU A 1 152 ? -23.065 -41.359 21.350 1.00 35.09 152 LEU A O 1
ATOM 1235 N N . MET A 1 153 ? -24.773 -42.171 20.136 1.00 36.47 153 MET A N 1
ATOM 1236 C CA . MET A 1 153 ? -24.302 -43.558 20.090 1.00 36.47 153 MET A CA 1
ATOM 1237 C C . MET A 1 153 ? -23.320 -43.712 18.923 1.00 36.47 153 MET A C 1
ATOM 1239 O O . MET A 1 153 ? -23.674 -43.443 17.777 1.00 36.47 153 MET A O 1
ATOM 1243 N N . LEU A 1 154 ? -22.098 -44.156 19.213 1.00 32.41 154 LEU A N 1
ATOM 1244 C CA . LEU A 1 154 ? -21.148 -44.660 18.221 1.00 32.41 154 LEU A CA 1
ATOM 1245 C C . LEU A 1 154 ? -21.091 -46.185 18.361 1.00 32.41 154 LEU A C 1
ATOM 1247 O O . LEU A 1 154 ? -20.562 -46.692 19.347 1.00 32.41 154 LEU A O 1
ATOM 1251 N N . GLU A 1 155 ? -21.629 -46.913 17.382 1.00 38.50 155 GLU A N 1
ATOM 1252 C CA . GLU A 1 155 ? -21.294 -48.326 17.182 1.00 38.50 155 GLU A CA 1
ATOM 1253 C C . GLU A 1 155 ? -19.916 -48.410 16.512 1.00 38.50 155 GLU A C 1
ATOM 1255 O O . GLU A 1 155 ? -19.692 -47.836 15.444 1.00 38.50 155 GLU A O 1
ATOM 1260 N N . LEU A 1 156 ? -18.980 -49.118 17.146 1.00 40.03 156 LEU A N 1
ATOM 1261 C CA . LEU A 1 156 ? -17.729 -49.532 16.515 1.00 40.03 156 LEU A CA 1
ATOM 1262 C C . LEU A 1 156 ? -17.950 -50.889 15.830 1.00 40.03 156 LEU A C 1
ATOM 1264 O O . LEU A 1 156 ? -18.508 -51.787 16.466 1.00 40.03 156 LEU A O 1
ATOM 1268 N N . PRO A 1 157 ? -17.500 -51.091 14.578 1.00 41.00 157 PRO A N 1
ATOM 1269 C CA . PRO A 1 157 ? -17.510 -52.414 13.980 1.00 41.00 157 PRO A CA 1
ATOM 1270 C C . PRO A 1 157 ? -16.456 -53.289 14.665 1.00 41.00 157 PRO A C 1
ATOM 1272 O O . PRO A 1 157 ? -15.293 -52.912 14.802 1.00 41.00 157 PRO A O 1
ATOM 1275 N N . SER A 1 158 ? -16.892 -54.466 15.094 1.00 44.19 158 SER A N 1
ATOM 1276 C CA . SER A 1 158 ? -16.061 -55.512 15.675 1.00 44.19 158 SER A CA 1
ATOM 1277 C C . SER A 1 158 ? -15.122 -56.122 14.636 1.00 44.19 158 SER A C 1
ATOM 1279 O O . SER A 1 158 ? -15.613 -56.735 13.684 1.00 44.19 158 SER A O 1
ATOM 1281 N N . ILE A 1 159 ? -13.810 -56.027 14.876 1.00 48.66 159 ILE A N 1
ATOM 1282 C CA . ILE A 1 159 ? -12.830 -57.089 14.589 1.00 48.66 159 ILE A CA 1
ATOM 1283 C C . ILE A 1 159 ? -11.832 -57.129 15.745 1.00 48.66 159 ILE A C 1
ATOM 1285 O O . ILE A 1 159 ? -11.279 -56.054 16.068 1.00 48.66 159 ILE A O 1
#

pLDDT: mean 77.62, std 19.3, range [32.41, 97.94]

Foldseek 3Di:
DFFDDDPNHTPDDFQKAFAAPVQGQDQDKWFFADKDFQDWAPQVVVVGDTDGGPPLQHQQAGMWGFIDDPVDGDETEGEGSDQVCGPPNHDNGHIYGHNVVVVVCRVPPDGGDIDGDDDQVSCVVVVDHPDDPPPPCPVVCVVVVVPDPDDDDDDDDDD

Sequence (159 aa):
MLTVYYKGEVYKKYPVALGKVSTPTPDYKFTIINKIKNPYWGGMGGKYKPVKGGAPNNPLGKRWIGLSIEKYKGYGIHGNSQPTSIGKYISAGCIRMINEDVEELFQYIPIKTEVWIGTEEVLENWGIKQYIEYEKMEEVCKIVLRNIEWQLMLELPSI

Radius of gyration: 21.85 Å; Cα contacts (8 Å, |Δi|>4): 277; chains: 1; bounding box: 50×73×47 Å

Mean predicted aligned error: 11.32 Å